Protein AF-A0A3C2E5L2-F1 (afdb_monomer_lite)

Sequence (162 aa):
PDELVAERRMLEARAHAELGRFEHALELVAGDDSATARRLRADVAWDRRDWPDAGRRLEGVLGDRWSDDAPLGEAEQADVLRTAIAWNLAGDREAIRRINQRYGAQMRVTSQASAFDVLTSELTVSGDARVGDLARRIADIDTLDAFMQRYQSRFEGVGGES

Foldseek 3Di:
DVVVVLVVLLVVLVVCLVVVVLVVSCVSCVPPPDLSSLVSQLVSCVVVLVLVSNLVSLCVSLDLVLVDPDADDPVSLLSLLLNLLSCLQVVPLVSLCVSCVRCVVRLCPDPCNVVNCQSSDPPNHRPPVVSVVVNVVSVVVVVVVVVVVVVVVVVVVPPPDD

Secondary structure (DSSP, 8-state):
-HHHHHHHHHHHHHHHHHTT-HHHHHHHHTT--SHHHHHHHHHHHHHTT-HHHHHHHHHHHHTTGGG--SPPPHHHHHHHHHHHHHHHHHT-HHHHHHHHHHHHHHHTTSTTHHHHHHHH-TTPPTT-HHHHHHHHHHHHHHHHHHHHHHHHHHHHTTS---

Radius of gyration: 16.96 Å; chains: 1; bounding box: 46×52×38 Å

pLDDT: mean 84.85, std 14.1, range [43.59, 97.81]

Structure (mmCIF, N/CA/C/O backbone):
data_AF-A0A3C2E5L2-F1
#
_entry.id   AF-A0A3C2E5L2-F1
#
loop_
_atom_site.group_PDB
_atom_site.id
_atom_site.type_symbol
_atom_site.label_atom_id
_atom_site.label_alt_id
_atom_site.label_comp_id
_atom_site.label_asym_id
_atom_site.label_entity_id
_atom_site.label_seq_id
_atom_site.pdbx_PDB_ins_code
_atom_site.Cartn_x
_atom_site.Cartn_y
_atom_site.Cartn_z
_atom_site.occupancy
_atom_site.B_iso_or_equiv
_atom_site.auth_seq_id
_atom_site.auth_comp_id
_atom_site.auth_asym_id
_atom_site.auth_atom_id
_atom_site.pdbx_PDB_model_num
ATOM 1 N N . PRO A 1 1 ? -27.432 15.157 -2.473 1.00 63.81 1 PRO A N 1
ATOM 2 C CA . PRO A 1 1 ? -27.850 14.579 -1.169 1.00 63.81 1 PRO A CA 1
ATOM 3 C C . PRO A 1 1 ? -27.061 13.316 -0.814 1.00 63.81 1 PRO A C 1
ATOM 5 O O . PRO A 1 1 ? -26.493 13.265 0.267 1.00 63.81 1 PRO A O 1
ATOM 8 N N . ASP A 1 2 ? -26.982 12.350 -1.735 1.00 73.75 2 ASP A N 1
ATOM 9 C CA . ASP A 1 2 ? -26.338 11.048 -1.486 1.00 73.75 2 ASP A CA 1
ATOM 10 C C . ASP A 1 2 ? -24.807 11.129 -1.392 1.00 73.75 2 ASP A C 1
ATOM 12 O O . ASP A 1 2 ? -24.201 10.452 -0.568 1.00 73.75 2 ASP A O 1
ATOM 16 N N . GLU A 1 3 ? -24.187 12.026 -2.162 1.00 75.12 3 GLU A N 1
ATOM 17 C CA . GLU A 1 3 ? -22.737 12.266 -2.143 1.00 75.12 3 GLU A CA 1
ATOM 18 C C . GLU A 1 3 ? -22.249 12.774 -0.775 1.00 75.12 3 GLU A C 1
ATOM 20 O O . GLU A 1 3 ? -21.346 12.193 -0.182 1.00 75.12 3 GLU A O 1
ATOM 25 N N . LEU A 1 4 ? -22.948 13.752 -0.186 1.00 82.50 4 LEU A N 1
ATOM 26 C CA . LEU A 1 4 ? -22.657 14.253 1.166 1.00 82.50 4 LEU A CA 1
ATOM 27 C C . LEU A 1 4 ? -22.828 13.176 2.252 1.00 82.50 4 LEU A C 1
ATOM 29 O O . LEU A 1 4 ? -22.126 13.180 3.265 1.00 82.50 4 LEU A O 1
ATOM 33 N N . VAL A 1 5 ? -23.775 12.249 2.070 1.00 84.19 5 VAL A N 1
ATOM 34 C CA . VAL A 1 5 ? -23.971 11.124 2.998 1.00 84.19 5 VAL A CA 1
ATOM 35 C C . VAL A 1 5 ? -22.812 10.134 2.884 1.00 84.19 5 VAL A C 1
ATOM 37 O O . VAL A 1 5 ? -22.304 9.682 3.913 1.00 84.19 5 VAL A O 1
ATOM 40 N N . ALA A 1 6 ? -22.361 9.833 1.664 1.00 82.19 6 ALA A N 1
ATOM 41 C CA . ALA A 1 6 ? -21.210 8.968 1.420 1.00 82.19 6 ALA A CA 1
ATOM 42 C C . ALA A 1 6 ? -19.915 9.566 1.997 1.00 82.19 6 ALA A C 1
ATOM 44 O O . ALA A 1 6 ? -19.188 8.877 2.712 1.00 82.19 6 ALA A O 1
ATOM 45 N N . GLU A 1 7 ? -19.670 10.861 1.786 1.00 84.50 7 GLU A N 1
ATOM 46 C CA . GLU A 1 7 ? -18.514 11.570 2.349 1.00 84.50 7 GLU A CA 1
ATOM 47 C C . GLU A 1 7 ? -18.493 11.523 3.879 1.00 84.50 7 GLU A C 1
ATOM 49 O O . GLU A 1 7 ? -17.474 11.186 4.489 1.00 84.50 7 GLU A O 1
ATOM 54 N N . ARG A 1 8 ? -19.634 11.807 4.519 1.00 89.88 8 ARG A N 1
ATOM 55 C CA . ARG A 1 8 ? -19.746 11.759 5.981 1.00 89.88 8 ARG A CA 1
ATOM 56 C C . ARG A 1 8 ? -19.488 10.356 6.520 1.00 89.88 8 ARG A C 1
ATOM 58 O O . ARG A 1 8 ? -18.767 10.206 7.505 1.00 89.88 8 ARG A O 1
ATOM 65 N N . ARG A 1 9 ? -20.053 9.338 5.868 1.00 90.00 9 ARG A N 1
ATOM 66 C CA . ARG A 1 9 ? -19.873 7.932 6.242 1.00 90.00 9 ARG A CA 1
ATOM 67 C C . ARG A 1 9 ? -18.413 7.502 6.109 1.00 90.00 9 ARG A C 1
ATOM 69 O O . ARG A 1 9 ? -17.897 6.813 6.984 1.00 90.00 9 ARG A O 1
ATOM 76 N N . MET A 1 10 ? -17.728 7.959 5.064 1.00 90.19 10 MET A N 1
ATOM 77 C CA . MET A 1 10 ? -16.305 7.699 4.862 1.00 90.19 10 MET A CA 1
ATOM 78 C C . MET A 1 10 ? -15.433 8.383 5.925 1.00 90.19 10 MET A C 1
ATOM 80 O O . MET A 1 10 ? -14.475 7.788 6.426 1.00 90.19 10 MET A O 1
ATOM 84 N N . LEU A 1 11 ? -15.764 9.622 6.302 1.00 90.06 11 LEU A N 1
ATOM 85 C CA . LEU A 1 11 ? -15.081 10.329 7.386 1.00 90.06 11 LEU A CA 1
ATOM 86 C C . LEU A 1 11 ? -15.250 9.600 8.725 1.00 90.06 11 LEU A C 1
ATOM 88 O O . LEU A 1 11 ? -14.278 9.425 9.459 1.00 90.06 11 LEU A O 1
ATOM 92 N N . GLU A 1 12 ? -16.466 9.144 9.023 1.00 90.7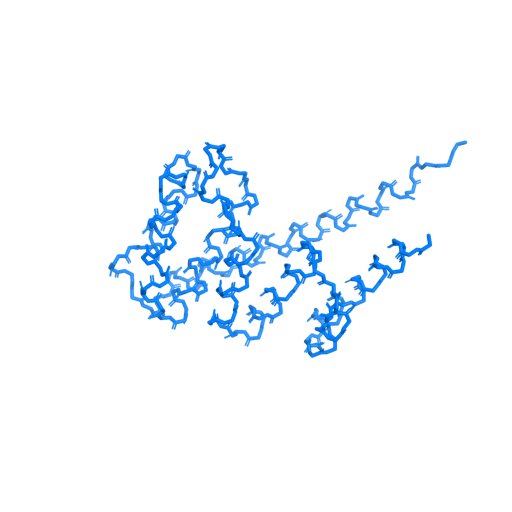5 12 GLU A N 1
ATOM 93 C CA . GLU A 1 12 ? -16.763 8.349 10.213 1.00 90.75 12 GLU A CA 1
ATOM 94 C C . GLU A 1 12 ? -15.971 7.036 10.210 1.00 90.75 12 GLU A C 1
ATOM 96 O O . GLU A 1 12 ? -15.287 6.724 11.184 1.00 90.75 12 GLU A O 1
ATOM 101 N N . ALA A 1 13 ? -15.955 6.317 9.086 1.00 92.56 13 ALA A N 1
ATOM 102 C CA . ALA A 1 13 ? -15.205 5.074 8.950 1.00 92.56 13 ALA A CA 1
ATOM 103 C C . ALA A 1 13 ? -13.703 5.269 9.223 1.00 92.56 13 ALA A C 1
ATOM 105 O O . ALA A 1 13 ? -13.108 4.502 9.984 1.00 92.56 13 ALA A O 1
ATOM 106 N N . ARG A 1 14 ? -13.099 6.341 8.691 1.00 88.19 14 ARG A N 1
ATOM 107 C CA . ARG A 1 14 ? -11.699 6.704 8.981 1.00 88.19 14 ARG A CA 1
ATOM 108 C C . ARG A 1 14 ? -11.469 6.990 10.461 1.00 88.19 14 ARG A C 1
ATOM 110 O O . ARG A 1 14 ? -10.544 6.434 11.042 1.00 88.19 14 ARG A O 1
ATOM 117 N N . ALA A 1 15 ? -12.328 7.793 11.085 1.00 90.06 15 ALA A N 1
ATOM 118 C CA . ALA A 1 15 ? -12.211 8.099 12.510 1.00 90.06 15 ALA A CA 1
ATOM 119 C C . ALA A 1 15 ? -12.318 6.833 13.380 1.00 90.06 15 ALA A C 1
ATOM 121 O O . ALA A 1 15 ? -11.626 6.695 14.387 1.00 90.06 15 ALA A O 1
ATOM 122 N N . HIS A 1 16 ? -13.166 5.875 12.996 1.00 90.31 16 HIS A N 1
ATOM 123 C CA . HIS A 1 16 ? -13.247 4.586 13.679 1.00 90.31 16 HIS A CA 1
ATOM 124 C C . HIS A 1 16 ? -11.983 3.740 13.503 1.00 90.31 16 HIS A C 1
ATOM 126 O O . HIS A 1 16 ? -11.529 3.160 14.491 1.00 90.31 16 HIS A O 1
ATOM 132 N N . ALA A 1 17 ? -11.401 3.695 12.302 1.00 87.75 17 ALA A N 1
ATOM 133 C CA . ALA A 1 17 ? -10.143 2.994 12.050 1.00 87.75 17 ALA A CA 1
ATOM 134 C C . ALA A 1 17 ? -8.989 3.584 12.879 1.00 87.75 17 ALA A C 1
ATOM 136 O O . ALA A 1 17 ? -8.294 2.838 13.563 1.00 87.75 17 ALA A O 1
ATOM 137 N N . GLU A 1 18 ? -8.868 4.915 12.925 1.00 85.88 18 GLU A N 1
ATOM 138 C CA . GLU A 1 18 ? -7.854 5.623 13.726 1.00 85.88 18 GLU A CA 1
ATOM 139 C C . GLU A 1 18 ? -7.979 5.336 15.235 1.00 85.88 18 GLU A C 1
ATOM 141 O O . GLU A 1 18 ? -6.986 5.319 15.960 1.00 85.88 18 GLU A O 1
ATOM 146 N N . LEU A 1 19 ? -9.192 5.055 15.720 1.00 90.88 19 LEU A N 1
ATOM 147 C CA . LEU A 1 19 ? -9.457 4.656 17.108 1.00 90.88 19 LEU A CA 1
ATOM 148 C C . LEU A 1 19 ? -9.291 3.144 17.355 1.00 90.88 19 LEU A C 1
ATOM 150 O O . LEU A 1 19 ? -9.659 2.654 18.424 1.00 90.88 19 LEU A O 1
ATOM 154 N N . GLY A 1 20 ? -8.795 2.385 16.373 1.00 89.56 20 GLY A N 1
ATOM 155 C CA . GLY A 1 20 ? -8.641 0.929 16.439 1.00 89.56 20 GLY A CA 1
ATOM 156 C C . GLY A 1 20 ? -9.960 0.151 16.363 1.00 89.56 20 GLY A C 1
ATOM 157 O O . GLY A 1 20 ? -9.988 -1.061 16.579 1.00 89.56 20 GLY A O 1
ATOM 158 N N . ARG A 1 21 ? -11.079 0.817 16.051 1.00 95.31 21 ARG A N 1
ATOM 159 C CA . ARG A 1 21 ? -12.416 0.208 15.920 1.00 95.31 21 ARG A CA 1
ATOM 160 C C . ARG A 1 21 ? -12.626 -0.305 14.498 1.00 95.31 21 ARG A C 1
ATOM 162 O O . ARG A 1 21 ? -13.560 0.095 13.805 1.00 95.31 21 ARG A O 1
ATOM 169 N N . PHE A 1 22 ? -11.728 -1.191 14.081 1.00 94.44 22 PHE A N 1
ATOM 170 C CA . PHE A 1 22 ? -11.597 -1.661 12.704 1.00 94.44 22 PHE A CA 1
ATOM 171 C C . PHE A 1 22 ? -12.864 -2.311 12.148 1.00 94.44 22 PHE A C 1
ATOM 173 O O . PHE A 1 22 ? -13.278 -1.969 11.049 1.00 94.44 22 PHE A O 1
ATOM 180 N N . GLU A 1 23 ? -13.508 -3.204 12.903 1.00 95.25 23 GLU A N 1
ATOM 181 C CA . GLU A 1 23 ? -14.732 -3.880 12.443 1.00 95.25 23 GLU A CA 1
ATOM 182 C C . GLU A 1 23 ? -15.839 -2.871 12.115 1.00 95.25 23 GLU A C 1
ATOM 184 O O . GLU A 1 23 ? -16.434 -2.926 11.045 1.00 95.25 23 GLU A O 1
ATOM 189 N N . HIS A 1 24 ? -16.030 -1.864 12.970 1.00 95.12 24 HIS A N 1
ATOM 190 C CA . HIS A 1 24 ? -17.033 -0.833 12.724 1.00 95.12 24 HIS A CA 1
ATOM 191 C C . HIS A 1 24 ? -16.684 0.057 11.525 1.00 95.12 24 HIS A C 1
ATOM 193 O O . HIS A 1 24 ? -17.552 0.409 10.730 1.00 95.12 24 HIS A O 1
ATOM 199 N N . ALA A 1 25 ? -15.402 0.395 11.357 1.00 94.06 25 ALA A N 1
ATOM 200 C CA . ALA A 1 25 ? -14.946 1.101 10.163 1.00 94.06 25 ALA A CA 1
ATOM 201 C C . ALA A 1 25 ? -15.267 0.309 8.882 1.00 94.06 25 ALA A C 1
ATOM 203 O O . ALA A 1 25 ? -15.726 0.886 7.898 1.00 94.06 25 ALA A O 1
ATOM 204 N N . LEU A 1 26 ? -15.076 -1.015 8.904 1.00 95.75 26 LEU A N 1
ATOM 205 C CA . LEU A 1 26 ? -15.378 -1.897 7.775 1.00 95.75 26 LEU A CA 1
ATOM 206 C C . LEU A 1 26 ? -16.887 -2.029 7.521 1.00 95.75 26 LEU A C 1
ATOM 208 O O . LEU A 1 26 ? -17.300 -1.993 6.363 1.00 95.75 26 LEU A O 1
ATOM 212 N N . GLU A 1 27 ? -17.717 -2.116 8.564 1.00 96.44 27 GLU A N 1
ATOM 213 C CA . GLU A 1 27 ? -19.188 -2.094 8.454 1.00 96.44 27 GLU A CA 1
ATOM 214 C C . GLU A 1 27 ? -19.684 -0.816 7.762 1.00 96.44 27 GLU A C 1
ATOM 216 O O . GLU A 1 27 ? -20.553 -0.850 6.880 1.00 96.44 27 GLU A O 1
ATOM 221 N N . LEU A 1 28 ? -19.092 0.328 8.115 1.00 94.12 28 LEU A N 1
ATOM 222 C CA . LEU A 1 28 ? -19.426 1.614 7.517 1.00 94.12 28 LEU A CA 1
ATOM 223 C C . LEU A 1 28 ? -19.080 1.680 6.027 1.00 94.12 28 LEU A C 1
ATOM 225 O O . LEU A 1 28 ? -19.733 2.430 5.320 1.00 94.12 28 LEU A O 1
ATOM 229 N N . VAL A 1 29 ? -18.150 0.885 5.505 1.00 94.75 29 VAL A N 1
ATOM 230 C CA . VAL A 1 29 ? -17.846 0.881 4.061 1.00 94.75 29 VAL A CA 1
ATOM 231 C C . VAL A 1 29 ? -18.239 -0.409 3.353 1.00 94.75 29 VAL A C 1
ATOM 233 O O . VAL A 1 29 ? -17.921 -0.567 2.184 1.00 94.75 29 VAL A O 1
ATOM 236 N N . ALA A 1 30 ? -18.940 -1.336 4.011 1.00 93.12 30 ALA A N 1
ATOM 237 C CA . ALA A 1 30 ? -19.139 -2.697 3.506 1.00 93.12 30 ALA A CA 1
ATOM 238 C C . ALA A 1 30 ? -19.692 -2.762 2.069 1.00 93.12 30 ALA A C 1
ATOM 240 O O . ALA A 1 30 ? -19.185 -3.544 1.270 1.00 93.12 30 ALA A O 1
ATOM 241 N N . GLY A 1 31 ? -20.665 -1.908 1.736 1.00 92.44 31 GLY A N 1
ATOM 242 C CA . GLY A 1 31 ? -21.285 -1.824 0.406 1.00 92.44 31 GLY A CA 1
ATOM 243 C C . GLY A 1 31 ? -20.729 -0.731 -0.513 1.00 92.44 31 GLY A C 1
ATOM 244 O O . GLY A 1 31 ? -21.384 -0.400 -1.494 1.00 92.44 31 GLY A O 1
ATOM 245 N N . ASP A 1 32 ? -19.592 -0.120 -0.173 1.00 91.50 32 ASP A N 1
ATOM 246 C CA . ASP A 1 32 ? -18.966 0.943 -0.965 1.00 91.50 32 ASP A CA 1
ATOM 247 C C . ASP A 1 32 ? -17.751 0.405 -1.742 1.00 91.50 32 ASP A C 1
ATOM 249 O O . ASP A 1 32 ? -16.738 0.012 -1.152 1.00 91.50 32 ASP A O 1
ATOM 253 N N . ASP A 1 33 ? -17.845 0.391 -3.072 1.00 90.75 33 ASP A N 1
ATOM 254 C CA . ASP A 1 33 ? -16.789 -0.075 -3.984 1.00 90.75 33 ASP A CA 1
ATOM 255 C C . ASP A 1 33 ? -15.899 1.059 -4.527 1.00 90.75 33 ASP A C 1
ATOM 257 O O . ASP A 1 33 ? -15.029 0.841 -5.381 1.00 90.75 33 ASP A O 1
ATOM 261 N N . SER A 1 34 ? -16.077 2.283 -4.019 1.00 90.81 34 SER A N 1
ATOM 262 C CA . SER A 1 34 ? -15.252 3.431 -4.387 1.00 90.81 34 SER A CA 1
ATOM 263 C C . SER A 1 34 ? -13.766 3.175 -4.120 1.00 90.81 34 SER A C 1
ATOM 265 O O . SER A 1 34 ? -13.367 2.388 -3.254 1.00 90.81 34 SER A O 1
ATOM 267 N N . ALA A 1 35 ? -12.906 3.876 -4.863 1.00 88.31 35 ALA A N 1
ATOM 268 C CA . ALA A 1 35 ? -11.460 3.816 -4.649 1.00 88.31 35 ALA A CA 1
ATOM 269 C C . ALA A 1 35 ? -11.088 4.173 -3.197 1.00 88.31 35 ALA A C 1
ATOM 271 O O . ALA A 1 35 ? -10.232 3.527 -2.593 1.00 88.31 35 ALA A O 1
ATOM 272 N N . THR A 1 36 ? -11.791 5.145 -2.614 1.00 88.38 36 THR A N 1
ATOM 273 C CA . THR A 1 36 ? -11.608 5.594 -1.233 1.00 88.38 36 THR A CA 1
ATOM 274 C C . THR A 1 36 ? -11.929 4.488 -0.226 1.00 88.38 36 THR A C 1
ATOM 276 O O . THR A 1 36 ? -11.131 4.227 0.677 1.00 88.38 36 THR A O 1
ATOM 279 N N . ALA A 1 37 ? -13.045 3.778 -0.411 1.00 93.25 37 ALA A N 1
ATOM 280 C CA . ALA A 1 37 ? -13.414 2.648 0.433 1.00 93.25 37 ALA A CA 1
ATOM 281 C C . ALA A 1 37 ? -12.478 1.443 0.244 1.00 93.25 37 ALA A C 1
ATOM 283 O O . ALA A 1 37 ? -12.189 0.728 1.206 1.00 93.25 37 ALA A O 1
ATOM 284 N N . ARG A 1 38 ? -11.971 1.193 -0.972 1.00 94.38 38 ARG A N 1
ATOM 285 C CA . ARG A 1 38 ? -10.942 0.162 -1.208 1.00 94.38 38 ARG A CA 1
ATOM 286 C C . ARG A 1 38 ? -9.647 0.477 -0.458 1.00 94.38 38 ARG A C 1
ATOM 288 O O . ARG A 1 38 ? -9.121 -0.417 0.205 1.00 94.38 38 ARG A O 1
ATOM 295 N N . ARG A 1 39 ? -9.189 1.737 -0.489 1.00 93.06 39 ARG A N 1
ATOM 296 C CA . ARG A 1 39 ? -8.015 2.182 0.282 1.00 93.06 39 ARG A CA 1
ATOM 297 C C . ARG A 1 39 ? -8.210 2.011 1.786 1.00 93.06 39 ARG A C 1
ATOM 299 O O . ARG A 1 39 ? -7.374 1.371 2.408 1.00 93.06 39 ARG A O 1
ATOM 306 N N . LEU A 1 40 ? -9.345 2.442 2.347 1.00 93.19 40 LEU A N 1
ATOM 307 C CA . LEU A 1 40 ? -9.607 2.264 3.785 1.00 93.19 40 LEU A CA 1
ATOM 308 C C . LEU A 1 40 ? -9.520 0.800 4.214 1.00 93.19 40 LEU A C 1
ATOM 310 O O . LEU A 1 40 ? -8.946 0.495 5.253 1.00 93.19 40 LEU A O 1
ATOM 314 N N . ARG A 1 41 ? -10.082 -0.123 3.427 1.00 96.38 41 ARG A N 1
ATOM 315 C CA . ARG A 1 41 ? -9.998 -1.550 3.760 1.00 96.38 41 ARG A CA 1
ATOM 316 C C . ARG A 1 41 ? -8.547 -2.046 3.750 1.00 96.38 41 ARG A C 1
ATOM 318 O O . ARG A 1 41 ? -8.203 -2.889 4.575 1.00 96.38 41 ARG A O 1
ATOM 325 N N . ALA A 1 42 ? -7.715 -1.556 2.828 1.00 95.56 42 ALA A N 1
ATOM 326 C CA . ALA A 1 42 ? -6.288 -1.872 2.786 1.00 95.56 42 ALA A CA 1
ATOM 327 C C . ALA A 1 42 ? -5.548 -1.322 4.016 1.00 95.56 42 ALA A C 1
ATOM 329 O O . ALA A 1 42 ? -4.793 -2.062 4.645 1.00 95.56 42 ALA A O 1
ATOM 330 N N . ASP A 1 43 ? -5.827 -0.074 4.398 1.00 91.19 43 ASP A N 1
ATOM 331 C CA . ASP A 1 43 ? -5.251 0.570 5.583 1.00 91.19 43 ASP A CA 1
ATOM 332 C C . ASP A 1 43 ? -5.653 -0.163 6.871 1.00 91.19 43 ASP A C 1
ATOM 334 O O . ASP A 1 43 ? -4.804 -0.506 7.686 1.00 91.19 43 ASP A O 1
ATOM 338 N N . VAL A 1 44 ? -6.928 -0.532 7.015 1.00 94.69 44 VAL A N 1
ATOM 339 C CA . VAL A 1 44 ? -7.401 -1.314 8.167 1.00 94.69 44 VAL A CA 1
ATOM 340 C C . VAL A 1 44 ? -6.693 -2.671 8.262 1.00 94.69 44 VAL A C 1
ATOM 342 O O . VAL A 1 44 ? -6.322 -3.096 9.358 1.00 94.69 44 VAL A O 1
ATOM 345 N N . ALA A 1 45 ? -6.495 -3.372 7.141 1.00 95.19 45 ALA A N 1
ATOM 346 C CA . ALA A 1 45 ? -5.756 -4.636 7.136 1.00 95.19 45 ALA A CA 1
ATOM 347 C C . ALA A 1 45 ? -4.284 -4.434 7.541 1.00 95.19 45 ALA A C 1
ATOM 349 O O . ALA A 1 45 ? -3.734 -5.224 8.314 1.00 95.19 45 ALA A O 1
ATOM 350 N N . TRP A 1 46 ? -3.673 -3.346 7.072 1.00 92.62 46 TRP A N 1
ATOM 351 C CA . TRP A 1 46 ? -2.315 -2.951 7.430 1.00 92.62 46 TRP A CA 1
ATOM 352 C C . TRP A 1 46 ? -2.171 -2.660 8.929 1.00 92.62 46 TRP A C 1
ATOM 354 O O . TRP A 1 46 ? -1.293 -3.223 9.585 1.00 92.62 46 TRP A O 1
ATOM 364 N N . ASP A 1 47 ? -3.069 -1.857 9.500 1.00 89.69 47 ASP A N 1
ATOM 365 C CA . ASP A 1 47 ? -3.049 -1.474 10.917 1.00 89.69 47 ASP A CA 1
ATOM 366 C C . ASP A 1 47 ? -3.260 -2.674 11.846 1.00 89.69 47 ASP A C 1
ATOM 368 O O . ASP A 1 47 ? -2.649 -2.784 12.914 1.00 89.69 47 ASP A O 1
ATOM 372 N N . ARG A 1 48 ? -4.0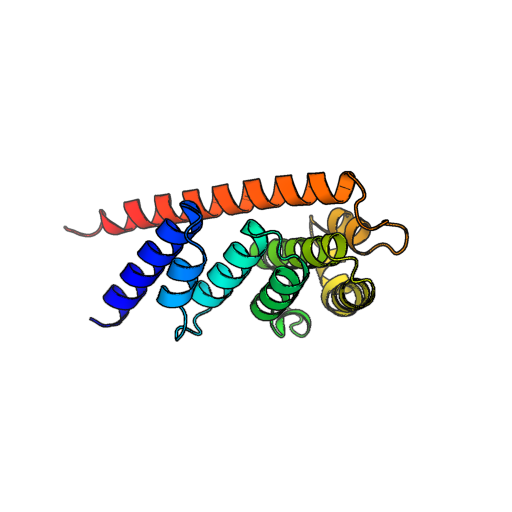73 -3.637 11.401 1.00 91.81 48 ARG A N 1
ATOM 373 C CA . ARG A 1 48 ? -4.275 -4.930 12.069 1.00 91.81 48 ARG A CA 1
ATOM 374 C C . ARG A 1 48 ? -3.084 -5.877 11.942 1.00 91.81 48 ARG A C 1
ATOM 376 O O . ARG A 1 48 ? -3.105 -6.940 12.561 1.00 91.81 48 ARG A O 1
ATOM 383 N N . ARG A 1 49 ? -2.058 -5.509 11.165 1.00 90.75 49 ARG A N 1
ATOM 384 C CA . ARG A 1 49 ? -0.906 -6.354 10.815 1.00 90.75 49 ARG A CA 1
ATOM 385 C C . ARG A 1 49 ? -1.314 -7.654 10.119 1.00 90.75 49 ARG A C 1
ATOM 387 O O . ARG A 1 49 ? -0.599 -8.652 10.198 1.00 90.75 49 ARG A O 1
ATOM 394 N N . ASP A 1 50 ? -2.456 -7.648 9.435 1.00 94.94 50 ASP A N 1
ATOM 395 C CA . ASP A 1 50 ? -2.881 -8.743 8.567 1.00 94.94 50 ASP A CA 1
ATOM 396 C C . ASP A 1 50 ? -2.207 -8.563 7.203 1.00 94.94 50 ASP A C 1
ATOM 398 O O . ASP A 1 50 ? -2.806 -8.108 6.230 1.00 94.94 50 ASP A O 1
ATOM 402 N N . TRP A 1 51 ? -0.904 -8.847 7.157 1.00 94.19 51 TRP A N 1
ATOM 403 C CA . TRP A 1 51 ? -0.077 -8.617 5.971 1.00 94.19 51 TRP A CA 1
ATOM 404 C C . TRP A 1 51 ? -0.576 -9.345 4.717 1.00 94.19 51 TRP A C 1
ATOM 406 O O . TRP A 1 51 ? -0.581 -8.720 3.653 1.00 94.19 51 TRP A O 1
ATOM 416 N N . PRO A 1 52 ? -1.042 -10.612 4.797 1.00 96.56 52 PRO A N 1
ATOM 417 C CA . PRO A 1 52 ? -1.641 -11.271 3.646 1.00 96.56 52 PRO A CA 1
ATOM 418 C C . PRO A 1 52 ? -2.883 -10.541 3.119 1.00 96.56 52 PRO A C 1
ATOM 420 O O . PRO A 1 52 ? -3.045 -10.428 1.905 1.00 96.56 52 PRO A O 1
ATOM 423 N N . ASP A 1 53 ? -3.769 -10.054 3.994 1.00 97.31 53 ASP A N 1
ATOM 424 C CA . ASP A 1 53 ? -4.961 -9.319 3.556 1.00 97.31 53 ASP A CA 1
ATOM 425 C C . ASP A 1 53 ? -4.630 -7.917 3.038 1.00 97.31 53 ASP A C 1
ATOM 427 O O . ASP A 1 53 ? -5.139 -7.512 1.992 1.00 97.31 53 ASP A O 1
ATOM 431 N N . ALA A 1 54 ? -3.710 -7.213 3.699 1.00 96.44 54 ALA A N 1
ATOM 432 C CA . ALA A 1 54 ? -3.222 -5.910 3.262 1.00 96.44 54 ALA A CA 1
ATOM 433 C C . ALA A 1 54 ? -2.625 -5.986 1.850 1.00 96.44 54 ALA A C 1
ATOM 435 O O . ALA A 1 54 ? -3.000 -5.196 0.984 1.00 96.44 54 ALA A O 1
ATOM 436 N N . GLY A 1 55 ? -1.770 -6.981 1.585 1.00 96.62 55 GLY A N 1
ATOM 437 C CA . GLY A 1 55 ? -1.181 -7.205 0.264 1.00 96.62 55 GLY A CA 1
ATOM 438 C C . GLY A 1 55 ? -2.239 -7.407 -0.823 1.00 96.62 55 GLY A C 1
ATOM 439 O O . GLY A 1 55 ? -2.199 -6.727 -1.848 1.00 96.62 55 GLY A O 1
ATOM 440 N N . ARG A 1 56 ? -3.241 -8.273 -0.586 1.00 97.81 56 ARG A N 1
ATOM 441 C CA . ARG A 1 56 ? -4.335 -8.509 -1.554 1.00 97.81 56 ARG A CA 1
ATOM 442 C C . ARG A 1 56 ? -5.126 -7.238 -1.839 1.00 97.81 56 ARG A C 1
ATOM 444 O O . ARG A 1 56 ? -5.476 -6.969 -2.987 1.00 97.81 56 ARG A O 1
ATOM 451 N N . ARG A 1 57 ? -5.440 -6.461 -0.800 1.00 97.06 57 ARG A N 1
ATOM 452 C CA . ARG A 1 57 ? -6.228 -5.232 -0.947 1.00 97.06 57 ARG A CA 1
ATOM 453 C C . ARG A 1 57 ? -5.453 -4.142 -1.671 1.00 97.06 57 ARG A C 1
ATOM 455 O O . ARG A 1 57 ? -6.044 -3.477 -2.515 1.00 97.06 57 ARG A O 1
ATOM 462 N N . LEU A 1 58 ? -4.159 -3.992 -1.394 1.00 96.38 58 LEU A N 1
ATOM 463 C CA . LEU A 1 58 ? -3.295 -3.041 -2.094 1.00 96.38 58 LEU A CA 1
ATOM 464 C C . LEU A 1 58 ? -3.104 -3.424 -3.571 1.00 96.38 58 LEU A C 1
ATOM 466 O O . LEU A 1 58 ? -3.211 -2.557 -4.435 1.00 96.38 58 LEU A O 1
ATOM 470 N N . GLU A 1 59 ? -2.962 -4.717 -3.893 1.00 95.75 59 GLU A N 1
ATOM 471 C CA . GLU A 1 59 ? -3.026 -5.177 -5.292 1.00 95.75 59 GLU A CA 1
ATOM 472 C C . GLU A 1 59 ? -4.368 -4.811 -5.945 1.00 95.75 59 GLU A C 1
ATOM 474 O O . GLU A 1 59 ? -4.401 -4.377 -7.093 1.00 95.75 59 GLU A O 1
ATOM 479 N N . GLY A 1 60 ? -5.478 -4.925 -5.212 1.00 95.81 60 GLY A N 1
ATOM 480 C CA . GLY A 1 60 ? -6.797 -4.494 -5.681 1.00 95.81 60 GLY A CA 1
ATOM 481 C C . GLY A 1 60 ? -6.958 -2.974 -5.833 1.00 95.81 60 GLY A C 1
ATOM 482 O O . GLY A 1 60 ? -7.776 -2.530 -6.641 1.00 95.81 60 GLY A O 1
ATOM 483 N N . VAL A 1 61 ? -6.206 -2.162 -5.081 1.00 94.38 61 VAL A N 1
ATOM 484 C CA . VAL A 1 61 ? -6.136 -0.699 -5.265 1.00 94.38 61 VAL A CA 1
ATOM 485 C C . VAL A 1 61 ? -5.393 -0.372 -6.559 1.00 94.38 61 VAL A C 1
ATOM 487 O O . VAL A 1 61 ? -5.883 0.439 -7.341 1.00 94.38 61 VAL A O 1
ATOM 490 N N . LEU A 1 62 ? -4.271 -1.051 -6.807 1.00 95.06 62 LEU A N 1
ATOM 491 C CA . LEU A 1 62 ? -3.463 -0.909 -8.019 1.00 95.06 62 LEU A CA 1
ATOM 492 C C . LEU A 1 62 ? -4.164 -1.434 -9.284 1.00 95.06 62 LEU A C 1
ATOM 494 O O . LEU A 1 62 ? -3.956 -0.894 -10.370 1.00 95.06 62 LEU A O 1
ATOM 498 N N . GLY A 1 63 ? -4.995 -2.472 -9.157 1.00 94.44 63 GLY A N 1
ATOM 499 C CA . GLY A 1 63 ? -5.760 -3.048 -10.263 1.00 94.44 63 GLY A CA 1
ATOM 500 C C . GLY A 1 63 ? -4.875 -3.428 -11.457 1.00 94.44 63 GLY A C 1
ATOM 501 O O . GLY A 1 63 ? -3.847 -4.091 -11.303 1.00 94.44 63 GLY A O 1
ATOM 502 N N . ASP A 1 64 ? -5.261 -2.971 -12.649 1.00 94.38 64 ASP A N 1
ATOM 503 C CA . ASP A 1 64 ? -4.560 -3.258 -13.908 1.00 94.38 64 ASP A CA 1
ATOM 504 C C . ASP A 1 64 ? -3.528 -2.193 -14.299 1.00 94.38 64 ASP A C 1
ATOM 506 O O . ASP A 1 64 ? -3.056 -2.160 -15.434 1.00 94.38 64 ASP A O 1
ATOM 510 N N . ARG A 1 65 ? -3.125 -1.330 -13.355 1.00 94.94 65 ARG A N 1
ATOM 511 C CA . ARG A 1 65 ? -2.212 -0.210 -13.625 1.00 94.94 65 ARG A CA 1
ATOM 512 C C . ARG A 1 65 ? -0.865 -0.625 -14.230 1.00 94.94 65 ARG A C 1
ATOM 514 O O . ARG A 1 65 ? -0.253 0.156 -14.956 1.00 94.94 65 ARG A O 1
ATOM 521 N N . TRP A 1 66 ? -0.425 -1.850 -13.951 1.00 94.38 66 TRP A N 1
ATOM 522 C CA . TRP A 1 66 ? 0.790 -2.450 -14.510 1.00 94.38 66 TRP A CA 1
ATOM 523 C C . TRP A 1 66 ? 0.748 -2.635 -16.033 1.00 94.38 66 TRP A C 1
ATOM 525 O O . TRP A 1 66 ? 1.795 -2.765 -16.659 1.00 94.38 66 TRP A O 1
ATOM 535 N N . SER A 1 67 ? -0.449 -2.694 -16.623 1.00 94.94 67 SER A N 1
ATOM 536 C CA . SER A 1 67 ? -0.637 -2.880 -18.064 1.00 94.94 67 SER A CA 1
ATOM 537 C C . SER A 1 67 ? -0.737 -1.557 -18.830 1.00 94.94 67 SER A C 1
ATOM 539 O O . SER A 1 67 ? -0.827 -1.586 -20.055 1.00 94.94 67 SER A O 1
ATOM 541 N N . ASP A 1 68 ? -0.770 -0.420 -18.132 1.00 93.69 68 ASP A N 1
ATOM 542 C CA . ASP A 1 68 ? -0.785 0.909 -18.740 1.00 93.69 68 ASP A CA 1
ATOM 543 C C . ASP A 1 68 ? 0.652 1.419 -18.919 1.00 93.69 68 ASP A C 1
ATOM 545 O O . ASP A 1 68 ? 1.422 1.485 -17.956 1.00 93.69 68 ASP A O 1
ATOM 549 N N . ASP A 1 69 ? 0.998 1.807 -20.147 1.00 89.19 69 ASP A N 1
ATOM 550 C CA . ASP A 1 69 ? 2.318 2.320 -20.523 1.00 89.19 69 ASP A CA 1
ATOM 551 C C . ASP A 1 69 ? 2.629 3.700 -19.912 1.00 89.19 69 ASP A C 1
ATOM 553 O O . ASP A 1 69 ? 3.789 4.127 -19.899 1.00 89.19 69 ASP A O 1
ATOM 557 N N . ALA A 1 70 ? 1.626 4.411 -19.383 1.00 92.94 70 ALA A N 1
ATOM 558 C CA . ALA A 1 70 ? 1.830 5.683 -18.707 1.00 92.94 70 ALA A CA 1
ATOM 559 C C . ALA A 1 70 ? 2.778 5.528 -17.495 1.00 92.94 70 ALA A C 1
ATOM 561 O O . ALA A 1 70 ? 2.646 4.572 -16.718 1.00 92.94 70 ALA A O 1
ATOM 562 N N . PRO A 1 71 ? 3.710 6.476 -17.262 1.00 92.38 71 PRO A N 1
ATOM 563 C CA . PRO A 1 71 ? 4.575 6.459 -16.082 1.00 92.38 71 PRO A CA 1
ATOM 564 C C . PRO A 1 71 ? 3.775 6.476 -14.776 1.00 92.38 71 PRO A C 1
ATOM 566 O O . PRO A 1 71 ? 2.773 7.183 -14.683 1.00 92.38 71 PRO A O 1
ATOM 569 N N . LEU A 1 72 ? 4.218 5.716 -13.769 1.00 93.06 72 LEU A N 1
ATOM 570 C CA . LEU A 1 72 ? 3.568 5.680 -12.455 1.00 93.06 72 LEU A CA 1
ATOM 571 C C . LEU A 1 72 ? 3.670 7.041 -11.759 1.00 93.06 72 LEU A C 1
ATOM 573 O O . LEU A 1 72 ? 4.770 7.575 -11.593 1.00 93.06 72 LEU A O 1
ATOM 577 N N . GLY A 1 73 ? 2.539 7.569 -11.298 1.00 91.44 73 GLY A N 1
ATOM 578 C CA . GLY A 1 73 ? 2.507 8.727 -10.406 1.00 91.44 73 GLY A CA 1
ATOM 579 C C . GLY A 1 73 ? 3.083 8.395 -9.027 1.00 91.44 73 GLY A C 1
ATOM 580 O O . GLY A 1 73 ? 3.190 7.230 -8.653 1.00 91.44 73 GLY A O 1
ATOM 581 N N . GLU A 1 74 ? 3.437 9.410 -8.237 1.00 88.12 74 GLU A N 1
ATOM 582 C CA . GLU A 1 74 ? 4.061 9.211 -6.915 1.00 88.12 74 GLU A CA 1
ATOM 583 C C . GLU A 1 74 ? 3.199 8.355 -5.973 1.00 88.12 74 GLU A C 1
ATOM 585 O O . GLU A 1 74 ? 3.709 7.430 -5.341 1.00 88.12 74 GLU A O 1
ATOM 590 N N . ALA A 1 75 ? 1.883 8.588 -5.952 1.00 86.94 75 ALA A N 1
ATOM 591 C CA . ALA A 1 75 ? 0.946 7.786 -5.165 1.00 86.94 75 ALA A CA 1
ATOM 592 C C . ALA A 1 75 ? 0.908 6.314 -5.618 1.00 86.94 75 ALA A C 1
ATOM 594 O O . ALA A 1 75 ? 0.884 5.409 -4.789 1.00 86.94 75 ALA A O 1
ATOM 595 N N . GLU A 1 76 ? 0.964 6.058 -6.928 1.00 93.44 76 GLU A N 1
ATOM 596 C CA . GLU A 1 76 ? 0.970 4.696 -7.476 1.00 93.44 76 GLU A CA 1
ATOM 597 C C . GLU A 1 76 ? 2.282 3.977 -7.138 1.00 93.44 76 GLU A C 1
ATOM 599 O O . GLU A 1 76 ? 2.279 2.803 -6.776 1.00 93.44 76 GLU A O 1
ATOM 604 N N . GLN A 1 77 ? 3.411 4.689 -7.188 1.00 94.19 77 GLN A N 1
ATOM 605 C CA . GLN A 1 77 ? 4.704 4.154 -6.759 1.00 94.19 77 GLN A CA 1
ATOM 606 C C . GLN A 1 77 ? 4.701 3.801 -5.266 1.00 94.19 77 GLN A C 1
ATOM 608 O O . GLN A 1 77 ? 5.224 2.751 -4.882 1.00 94.19 77 GLN A O 1
ATOM 613 N N . ALA A 1 78 ? 4.102 4.649 -4.424 1.00 91.25 78 ALA A N 1
ATOM 614 C CA . ALA A 1 78 ? 3.942 4.378 -2.999 1.00 91.25 78 ALA A CA 1
ATOM 615 C C . ALA A 1 78 ? 3.073 3.132 -2.760 1.00 91.25 78 ALA A C 1
ATOM 617 O O . ALA A 1 78 ? 3.477 2.246 -2.005 1.00 91.25 78 ALA A O 1
ATOM 618 N N . ASP A 1 79 ? 1.947 2.998 -3.467 1.00 93.12 79 ASP 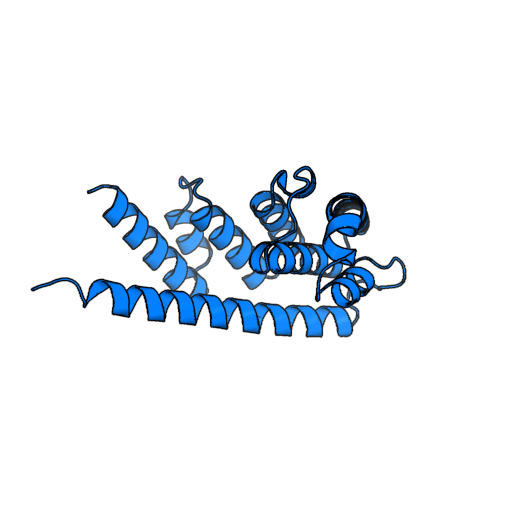A N 1
ATOM 619 C CA . ASP A 1 79 ? 1.075 1.821 -3.381 1.00 93.12 79 ASP A CA 1
ATOM 620 C C . ASP A 1 79 ? 1.804 0.532 -3.806 1.00 93.12 79 ASP A C 1
ATOM 622 O O . ASP A 1 79 ? 1.683 -0.504 -3.142 1.00 93.12 79 ASP A O 1
ATOM 626 N N . VAL A 1 80 ? 2.621 0.582 -4.867 1.00 96.12 80 VAL A N 1
ATOM 627 C CA . VAL A 1 80 ? 3.460 -0.551 -5.299 1.00 96.12 80 VAL A CA 1
ATOM 628 C C . VAL A 1 80 ? 4.455 -0.952 -4.205 1.00 96.12 80 VAL A C 1
ATOM 630 O O . VAL A 1 80 ? 4.587 -2.141 -3.897 1.00 96.12 80 VAL A O 1
ATOM 633 N N . LEU A 1 81 ? 5.127 0.013 -3.570 1.00 94.31 81 LEU A N 1
ATOM 634 C CA . LEU A 1 81 ? 6.050 -0.265 -2.466 1.00 94.31 81 LEU A CA 1
ATOM 635 C C . LEU A 1 81 ? 5.332 -0.844 -1.243 1.00 94.31 81 LEU A C 1
ATOM 637 O O . LEU A 1 81 ? 5.800 -1.841 -0.690 1.00 94.31 81 LEU A O 1
ATOM 641 N N . ARG A 1 82 ? 4.188 -0.274 -0.838 1.00 93.88 82 ARG A N 1
ATOM 642 C CA . ARG A 1 82 ? 3.368 -0.807 0.267 1.00 93.88 82 ARG A CA 1
ATOM 643 C C . ARG A 1 82 ? 2.949 -2.243 -0.011 1.00 93.88 82 ARG A C 1
ATOM 645 O O . ARG A 1 82 ? 3.049 -3.089 0.874 1.00 93.88 82 ARG A O 1
ATOM 652 N N . THR A 1 83 ? 2.559 -2.539 -1.248 1.00 96.38 83 THR A N 1
ATOM 653 C CA . THR A 1 83 ? 2.198 -3.896 -1.669 1.00 96.38 83 THR A CA 1
ATOM 654 C C . THR A 1 83 ? 3.380 -4.856 -1.522 1.00 96.38 83 THR A C 1
ATOM 656 O O . THR A 1 83 ? 3.247 -5.916 -0.911 1.00 96.38 83 THR A O 1
ATOM 659 N N . ALA A 1 84 ? 4.564 -4.477 -2.016 1.00 94.62 84 ALA A N 1
ATOM 660 C CA . ALA A 1 84 ? 5.772 -5.294 -1.894 1.00 94.62 84 ALA A CA 1
ATOM 661 C C . ALA A 1 84 ? 6.179 -5.530 -0.426 1.00 94.62 84 ALA A C 1
ATOM 663 O O . ALA A 1 84 ? 6.585 -6.635 -0.064 1.00 94.62 84 ALA A O 1
ATOM 664 N N . ILE A 1 85 ? 6.025 -4.522 0.435 1.00 92.69 85 ILE A N 1
ATOM 665 C CA . ILE A 1 85 ? 6.290 -4.632 1.875 1.00 92.69 85 ILE A CA 1
ATOM 666 C C . ILE A 1 85 ? 5.305 -5.579 2.547 1.00 92.69 85 ILE A C 1
ATOM 668 O O . ILE A 1 85 ? 5.742 -6.466 3.278 1.00 92.69 85 ILE A O 1
ATOM 672 N N . ALA A 1 86 ? 4.004 -5.430 2.284 1.00 93.50 86 ALA A N 1
ATOM 673 C CA . ALA A 1 86 ? 2.986 -6.323 2.830 1.00 93.50 86 ALA A CA 1
ATOM 674 C C . ALA A 1 86 ? 3.301 -7.782 2.474 1.00 93.50 86 ALA A C 1
ATOM 676 O O . ALA A 1 86 ? 3.294 -8.647 3.348 1.00 93.50 86 ALA A O 1
ATOM 677 N N . TRP A 1 87 ? 3.697 -8.055 1.228 1.00 94.81 87 TRP A N 1
ATOM 678 C CA . TRP A 1 87 ? 4.086 -9.405 0.824 1.00 94.81 87 TRP A CA 1
ATOM 679 C C . TRP A 1 87 ? 5.379 -9.903 1.458 1.00 94.81 87 TRP A C 1
ATOM 681 O O . TRP A 1 87 ? 5.477 -11.080 1.810 1.00 94.81 87 TRP A O 1
ATOM 691 N N . ASN A 1 88 ? 6.352 -9.022 1.673 1.00 91.56 88 ASN A N 1
ATOM 692 C CA . ASN A 1 88 ? 7.578 -9.379 2.375 1.00 91.56 88 ASN A CA 1
ATOM 693 C C . ASN A 1 88 ? 7.313 -9.743 3.844 1.00 91.56 88 ASN A C 1
ATOM 695 O O . ASN A 1 88 ? 7.788 -10.779 4.315 1.00 91.56 88 ASN A O 1
ATOM 699 N N . LEU A 1 89 ? 6.482 -8.949 4.525 1.00 89.50 89 LEU A N 1
ATOM 700 C CA . LEU A 1 89 ? 6.037 -9.198 5.898 1.00 89.50 89 LEU A CA 1
ATOM 701 C C . LEU A 1 89 ? 5.153 -10.449 6.009 1.00 89.50 89 LEU A C 1
ATOM 703 O O . LEU A 1 89 ? 5.225 -11.157 7.011 1.00 89.50 89 LEU A O 1
ATOM 707 N N . ALA A 1 90 ? 4.361 -10.754 4.978 1.00 92.69 90 ALA A N 1
ATOM 708 C CA . ALA A 1 90 ? 3.580 -11.987 4.881 1.00 92.69 90 ALA A CA 1
ATOM 709 C C . ALA A 1 90 ? 4.431 -13.231 4.562 1.00 92.69 90 ALA A C 1
ATOM 711 O O . ALA A 1 90 ? 3.956 -14.353 4.716 1.00 92.69 90 ALA A O 1
ATOM 712 N N . GLY A 1 91 ? 5.670 -13.052 4.093 1.00 91.44 91 GLY A N 1
ATOM 713 C CA . GLY A 1 91 ? 6.514 -14.148 3.618 1.00 91.44 91 GLY A CA 1
ATOM 714 C C . GLY A 1 91 ? 6.107 -14.727 2.259 1.00 91.44 91 GLY A C 1
ATOM 715 O O . GLY A 1 91 ? 6.594 -15.792 1.878 1.00 91.44 91 GLY A O 1
ATOM 716 N N . ASP A 1 92 ? 5.244 -14.040 1.506 1.00 94.62 92 ASP A N 1
ATOM 717 C CA . ASP A 1 92 ? 4.726 -14.531 0.229 1.00 94.62 92 ASP A CA 1
ATOM 718 C C . ASP A 1 92 ? 5.671 -14.184 -0.929 1.00 94.62 92 ASP A C 1
ATOM 720 O O . ASP A 1 92 ? 5.601 -13.139 -1.581 1.00 94.62 92 ASP A O 1
ATOM 724 N N . ARG A 1 93 ? 6.588 -15.110 -1.201 1.00 92.31 93 ARG A N 1
ATOM 725 C CA . ARG A 1 93 ? 7.588 -14.978 -2.266 1.00 92.31 93 ARG A CA 1
ATOM 726 C C . ARG A 1 93 ? 6.990 -15.036 -3.664 1.00 92.31 93 ARG A C 1
ATOM 728 O O . ARG A 1 93 ? 7.576 -14.484 -4.594 1.00 92.31 93 ARG A O 1
ATOM 735 N N . GLU A 1 94 ? 5.861 -15.713 -3.837 1.00 95.38 94 GLU A N 1
ATOM 736 C CA . GLU A 1 94 ? 5.192 -15.776 -5.131 1.00 95.38 94 GLU A CA 1
ATOM 737 C C . GLU A 1 94 ? 4.549 -14.433 -5.466 1.00 95.38 94 GLU A C 1
ATOM 739 O O . GLU A 1 94 ? 4.733 -13.923 -6.574 1.00 95.38 94 GLU A O 1
ATOM 744 N N . ALA A 1 95 ? 3.892 -13.812 -4.486 1.00 95.94 95 ALA A N 1
ATOM 745 C CA . ALA A 1 95 ? 3.331 -12.478 -4.626 1.00 95.94 95 ALA A CA 1
ATOM 746 C C . ALA A 1 95 ? 4.404 -11.412 -4.896 1.00 95.94 95 ALA A C 1
ATOM 748 O O . ALA A 1 95 ? 4.229 -10.579 -5.785 1.00 95.94 95 ALA A O 1
ATOM 749 N N . ILE A 1 96 ? 5.562 -11.487 -4.230 1.00 95.25 96 ILE A N 1
ATOM 750 C CA . ILE A 1 96 ? 6.697 -10.591 -4.516 1.00 95.25 96 ILE A CA 1
ATOM 751 C C . ILE A 1 96 ? 7.186 -10.752 -5.960 1.00 95.25 96 ILE A C 1
ATOM 753 O O . ILE A 1 96 ? 7.375 -9.754 -6.659 1.00 95.25 96 ILE A O 1
ATOM 757 N N . ARG A 1 97 ? 7.359 -11.994 -6.442 1.00 95.69 97 ARG A N 1
ATOM 758 C CA . ARG A 1 97 ? 7.749 -12.242 -7.842 1.00 95.69 97 ARG A CA 1
ATOM 759 C C . ARG A 1 97 ? 6.723 -11.673 -8.817 1.00 95.69 97 ARG A C 1
ATOM 761 O O . ARG A 1 97 ? 7.116 -11.064 -9.807 1.00 95.69 97 ARG A O 1
ATOM 768 N N . ARG A 1 98 ? 5.428 -11.830 -8.530 1.00 96.25 98 ARG A N 1
ATOM 769 C CA . ARG A 1 98 ? 4.343 -11.277 -9.351 1.00 96.25 98 ARG A CA 1
ATOM 770 C C . ARG A 1 98 ? 4.390 -9.749 -9.405 1.00 96.25 98 ARG A C 1
ATOM 772 O O . ARG A 1 98 ? 4.301 -9.189 -10.495 1.00 96.25 98 ARG A O 1
ATOM 779 N N . ILE A 1 99 ? 4.575 -9.079 -8.267 1.00 96.44 99 ILE A N 1
ATOM 780 C CA . ILE A 1 99 ? 4.724 -7.616 -8.215 1.00 96.44 99 ILE A CA 1
ATOM 781 C C . ILE A 1 99 ? 5.952 -7.158 -9.003 1.00 96.44 99 ILE A C 1
ATOM 783 O O . ILE A 1 99 ? 5.847 -6.215 -9.786 1.00 96.44 99 ILE A O 1
ATOM 787 N N . ASN A 1 100 ? 7.088 -7.848 -8.869 1.00 96.12 100 ASN A N 1
ATOM 788 C CA . ASN A 1 100 ? 8.295 -7.533 -9.634 1.00 96.12 100 ASN A CA 1
ATOM 789 C C . ASN A 1 100 ? 8.075 -7.683 -11.147 1.00 96.12 100 ASN A C 1
ATOM 791 O O . ASN A 1 100 ? 8.422 -6.797 -11.923 1.00 96.12 100 ASN A O 1
ATOM 795 N N . GLN A 1 101 ? 7.431 -8.772 -11.573 1.00 96.12 101 GLN A N 1
ATOM 796 C CA . GLN A 1 101 ? 7.111 -9.002 -12.984 1.00 96.12 101 GLN A CA 1
ATOM 797 C C . GLN A 1 101 ? 6.186 -7.922 -13.559 1.00 96.12 101 GLN A C 1
ATOM 799 O O . GLN A 1 101 ? 6.400 -7.486 -14.686 1.00 96.12 101 GLN A O 1
ATOM 804 N N . ARG A 1 102 ? 5.181 -7.487 -12.792 1.00 96.81 102 ARG A N 1
ATOM 805 C CA . ARG A 1 102 ? 4.195 -6.488 -13.227 1.00 96.81 102 ARG A CA 1
ATOM 806 C C . ARG A 1 102 ? 4.758 -5.069 -13.255 1.00 96.81 102 ARG A C 1
ATOM 808 O O . ARG A 1 102 ? 4.619 -4.384 -14.257 1.00 96.81 102 ARG A O 1
ATOM 815 N N . TYR A 1 103 ? 5.401 -4.639 -12.173 1.00 97.19 103 TYR A N 1
ATOM 816 C CA . TYR A 1 103 ? 5.765 -3.232 -11.972 1.00 97.19 103 TYR A CA 1
ATOM 817 C C . TYR A 1 103 ? 7.258 -2.941 -12.110 1.00 97.19 103 TYR A C 1
ATOM 819 O O . TYR A 1 103 ? 7.640 -1.775 -12.159 1.00 97.19 103 TYR A O 1
ATOM 827 N N . GLY A 1 104 ? 8.123 -3.954 -12.212 1.00 96.06 104 GLY A N 1
ATOM 828 C CA . GLY A 1 104 ? 9.572 -3.750 -12.222 1.00 96.06 104 GLY A CA 1
ATOM 829 C C . GLY A 1 104 ? 10.054 -2.856 -13.362 1.00 96.06 104 GLY A C 1
ATOM 830 O O . GLY A 1 104 ? 10.918 -2.009 -13.157 1.00 96.06 104 GLY A O 1
ATOM 831 N N . ALA A 1 105 ? 9.469 -2.968 -14.558 1.00 95.00 105 ALA A N 1
ATOM 832 C CA . ALA A 1 105 ? 9.832 -2.091 -15.671 1.00 95.00 105 ALA A CA 1
ATOM 833 C C . ALA A 1 105 ? 9.498 -0.617 -15.394 1.00 95.00 105 ALA A C 1
ATOM 835 O O . ALA A 1 105 ? 10.345 0.245 -15.627 1.00 95.00 105 ALA A O 1
ATOM 836 N N . GLN A 1 106 ? 8.306 -0.348 -14.859 1.00 95.56 106 GLN A N 1
ATOM 837 C CA . GLN A 1 106 ? 7.837 1.004 -14.565 1.00 95.56 106 GLN A CA 1
ATOM 838 C C . GLN A 1 106 ? 8.539 1.605 -13.343 1.00 95.56 106 GLN A C 1
ATOM 840 O O . GLN A 1 106 ? 8.907 2.771 -13.375 1.00 95.56 106 GLN A O 1
ATOM 845 N N . MET A 1 107 ? 8.787 0.817 -12.292 1.00 96.50 107 MET A N 1
ATOM 846 C CA . MET A 1 107 ? 9.458 1.279 -11.069 1.00 96.50 107 MET A CA 1
ATOM 847 C C . MET A 1 107 ? 10.946 1.573 -11.279 1.00 96.50 107 MET A C 1
ATOM 849 O O . MET A 1 107 ? 11.481 2.471 -10.638 1.00 96.50 107 MET A O 1
ATOM 853 N N . ARG A 1 108 ? 11.627 0.873 -12.199 1.00 95.06 108 ARG A N 1
ATOM 854 C CA . ARG A 1 108 ? 13.062 1.095 -12.473 1.00 95.06 108 ARG A CA 1
ATOM 855 C C . ARG A 1 108 ? 13.403 2.506 -12.949 1.00 95.06 108 ARG A C 1
ATOM 857 O O . ARG A 1 108 ? 14.548 2.921 -12.809 1.00 95.06 108 ARG A O 1
ATOM 864 N N . VAL A 1 109 ? 12.448 3.216 -13.548 1.00 93.94 109 VAL A N 1
ATOM 865 C CA . VAL A 1 109 ? 12.658 4.581 -14.053 1.00 93.94 109 VAL A CA 1
ATOM 866 C C . VAL A 1 109 ? 12.219 5.659 -13.060 1.00 93.94 109 VAL A C 1
ATOM 868 O O . VAL A 1 109 ? 12.278 6.842 -13.389 1.00 93.94 109 VAL A O 1
ATOM 871 N N . THR A 1 110 ? 11.782 5.280 -11.855 1.00 92.94 110 THR A N 1
ATOM 872 C CA . THR A 1 110 ? 11.323 6.227 -10.834 1.00 92.94 110 THR A CA 1
ATOM 873 C C . THR A 1 110 ? 12.384 6.488 -9.768 1.00 92.94 110 THR A C 1
ATOM 875 O O . THR A 1 110 ? 13.378 5.771 -9.647 1.00 92.94 110 THR A O 1
ATOM 878 N N . SER A 1 111 ? 12.158 7.509 -8.940 1.00 89.62 111 SER A N 1
ATOM 879 C CA . SER A 1 111 ? 12.984 7.793 -7.757 1.00 89.62 111 SER A CA 1
ATOM 880 C C . SER A 1 111 ? 12.982 6.650 -6.732 1.00 89.62 111 SER A C 1
ATOM 882 O O . SER A 1 111 ? 13.910 6.535 -5.932 1.00 89.62 111 SER A O 1
ATOM 884 N N . GLN A 1 112 ? 11.973 5.779 -6.787 1.00 87.75 112 GLN A N 1
ATOM 885 C CA . GLN A 1 112 ? 11.754 4.681 -5.851 1.00 87.75 112 GLN A CA 1
ATOM 886 C C . GLN A 1 112 ? 12.366 3.345 -6.314 1.00 87.75 112 GLN A C 1
ATOM 888 O O . GLN A 1 112 ? 12.247 2.347 -5.597 1.00 87.75 112 GLN A O 1
ATOM 893 N N . ALA A 1 113 ? 13.046 3.316 -7.469 1.00 91.19 113 ALA A N 1
ATOM 894 C CA . ALA A 1 113 ? 13.644 2.118 -8.067 1.00 91.19 113 ALA A CA 1
ATOM 895 C C . ALA A 1 113 ? 14.480 1.297 -7.070 1.00 91.19 113 ALA A C 1
ATOM 897 O O . ALA A 1 113 ? 14.227 0.113 -6.863 1.00 91.19 113 ALA A O 1
ATOM 898 N N . SER A 1 114 ? 15.422 1.940 -6.374 1.00 89.31 114 SER A N 1
ATOM 899 C CA . SER A 1 114 ? 16.314 1.260 -5.425 1.00 89.31 114 SER A CA 1
ATOM 900 C C . SER A 1 114 ? 15.564 0.611 -4.258 1.00 89.31 114 SER A C 1
ATOM 902 O O . SER A 1 114 ? 15.939 -0.467 -3.801 1.00 89.31 114 SER A O 1
ATOM 904 N N . ALA A 1 115 ? 14.505 1.256 -3.758 1.00 88.38 115 ALA A N 1
ATOM 905 C CA . ALA A 1 115 ? 13.693 0.701 -2.676 1.00 88.38 115 ALA A CA 1
ATOM 906 C C . ALA A 1 115 ? 12.895 -0.518 -3.160 1.00 88.38 115 ALA A C 1
ATOM 908 O O . ALA A 1 115 ? 12.830 -1.535 -2.468 1.00 88.38 115 ALA A O 1
ATOM 909 N N . PHE A 1 116 ? 12.334 -0.430 -4.367 1.00 93.12 116 PHE A N 1
ATOM 910 C CA . PHE A 1 116 ? 11.606 -1.526 -4.994 1.00 93.12 116 PHE A CA 1
ATOM 911 C C . PHE A 1 116 ? 12.503 -2.743 -5.252 1.00 93.12 116 PHE A C 1
ATOM 913 O O . PHE A 1 116 ? 12.126 -3.867 -4.913 1.00 93.12 116 PHE A O 1
ATOM 920 N N . ASP A 1 117 ? 13.710 -2.528 -5.774 1.00 91.62 117 ASP A N 1
ATOM 921 C CA . ASP A 1 117 ? 14.682 -3.595 -6.030 1.00 91.62 117 ASP A CA 1
ATOM 922 C C . ASP A 1 117 ? 15.066 -4.330 -4.739 1.00 91.62 117 ASP A C 1
ATOM 924 O O . ASP A 1 117 ? 15.115 -5.560 -4.708 1.00 91.62 117 ASP A O 1
ATOM 928 N N . VAL A 1 118 ? 15.272 -3.605 -3.634 1.00 89.19 118 VAL A N 1
ATOM 929 C CA . VAL A 1 118 ? 15.539 -4.224 -2.325 1.00 89.19 118 VAL A CA 1
ATOM 930 C C . VAL A 1 118 ? 14.346 -5.057 -1.854 1.00 89.19 118 VAL A C 1
ATOM 932 O O . VAL A 1 118 ? 14.527 -6.182 -1.393 1.00 89.19 118 VAL A O 1
ATOM 935 N N . LEU A 1 119 ? 13.122 -4.548 -1.977 1.00 89.56 119 LEU A N 1
ATOM 936 C CA . LEU A 1 119 ? 11.924 -5.258 -1.515 1.00 89.56 119 LEU A CA 1
ATOM 937 C C . LEU A 1 119 ? 11.605 -6.509 -2.334 1.00 89.56 119 LEU A C 1
ATOM 939 O O . LEU A 1 119 ? 11.074 -7.479 -1.787 1.00 89.56 119 LEU A O 1
ATOM 943 N N . THR A 1 120 ? 11.931 -6.482 -3.625 1.00 91.81 120 THR A N 1
ATOM 944 C CA . THR A 1 120 ? 11.635 -7.564 -4.569 1.00 91.81 120 THR A CA 1
ATOM 945 C C . THR A 1 120 ? 12.794 -8.524 -4.808 1.00 91.81 120 THR A C 1
ATOM 947 O O . THR A 1 120 ? 12.609 -9.562 -5.448 1.00 91.81 120 THR A O 1
ATOM 950 N N . SER A 1 121 ? 13.973 -8.215 -4.266 1.00 87.56 121 SER A N 1
ATOM 951 C CA . SER A 1 121 ? 15.155 -9.062 -4.356 1.00 87.56 121 SER A CA 1
ATOM 952 C C . SER A 1 121 ? 14.920 -10.441 -3.748 1.00 87.56 121 SER A C 1
ATOM 954 O O . SER A 1 121 ? 14.408 -10.596 -2.633 1.00 87.56 121 SER A O 1
ATOM 956 N N . GLU A 1 122 ? 15.404 -11.467 -4.450 1.00 77.00 122 GLU A N 1
ATOM 957 C CA . GLU A 1 122 ? 15.382 -12.833 -3.938 1.00 77.00 122 GLU A CA 1
ATOM 958 C C . GLU A 1 122 ? 16.274 -13.019 -2.698 1.00 77.00 122 GLU A C 1
ATOM 960 O O . GLU A 1 122 ? 16.088 -13.961 -1.930 1.00 77.00 122 GLU A O 1
ATOM 965 N N . LEU A 1 123 ? 17.208 -12.103 -2.449 1.00 74.31 123 LEU A N 1
ATOM 966 C CA . LEU A 1 123 ? 18.097 -12.160 -1.289 1.00 74.31 123 LEU A CA 1
ATOM 967 C C . LEU A 1 123 ? 17.463 -11.576 -0.022 1.00 74.31 123 LEU A C 1
ATOM 969 O O . LEU A 1 123 ? 17.968 -11.807 1.076 1.00 74.31 123 LEU A O 1
ATOM 973 N N . THR A 1 124 ? 16.365 -10.832 -0.150 1.00 72.81 124 THR A N 1
ATOM 974 C CA . THR A 1 124 ? 15.691 -10.234 1.003 1.00 72.81 124 THR A CA 1
ATOM 975 C C . THR A 1 124 ? 14.955 -11.320 1.771 1.00 72.81 124 THR A C 1
ATOM 977 O O . THR A 1 124 ? 14.044 -11.956 1.240 1.00 72.81 124 THR A O 1
ATOM 980 N N . VAL A 1 125 ? 15.363 -11.548 3.017 1.00 71.00 125 VAL A N 1
ATOM 981 C CA . VAL A 1 125 ? 14.743 -12.533 3.910 1.00 71.00 125 VAL A CA 1
ATOM 982 C C . VAL A 1 125 ? 13.505 -11.913 4.554 1.00 71.00 125 VAL A C 1
ATOM 984 O O . VAL A 1 125 ? 13.545 -10.778 5.026 1.00 71.00 125 VAL A O 1
ATOM 987 N N . SER A 1 126 ? 12.401 -12.657 4.584 1.00 65.50 126 SER A N 1
ATOM 988 C CA . SER A 1 126 ? 11.175 -12.238 5.265 1.00 65.50 126 SER A CA 1
ATOM 989 C C . SER A 1 126 ? 11.449 -11.955 6.742 1.00 65.50 126 SER A C 1
ATOM 991 O O . SER A 1 126 ? 12.014 -12.793 7.444 1.00 65.50 126 SER A O 1
ATOM 993 N N . GLY A 1 127 ? 11.068 -10.763 7.203 1.00 62.47 127 GLY A N 1
ATOM 994 C CA . GLY A 1 127 ? 11.371 -10.296 8.560 1.00 62.47 127 GLY A CA 1
ATOM 995 C C . GLY A 1 127 ? 12.738 -9.617 8.729 1.00 62.47 127 GLY A C 1
ATOM 996 O O . GLY A 1 127 ? 13.123 -9.346 9.865 1.00 62.47 127 GLY A O 1
ATOM 997 N N . ASP A 1 128 ? 13.465 -9.310 7.643 1.00 73.25 128 ASP A N 1
ATOM 998 C CA . ASP A 1 128 ? 14.639 -8.424 7.696 1.00 73.25 128 ASP A CA 1
ATOM 999 C C . ASP A 1 128 ? 14.231 -7.060 8.294 1.00 73.25 128 ASP A C 1
ATOM 1001 O O . ASP A 1 128 ? 13.243 -6.443 7.881 1.00 73.25 128 ASP A O 1
ATOM 1005 N N . ALA A 1 129 ? 15.006 -6.573 9.268 1.00 74.38 129 ALA A N 1
ATOM 1006 C CA . ALA A 1 129 ? 14.794 -5.282 9.919 1.00 74.38 129 ALA A CA 1
ATOM 1007 C C . ALA A 1 129 ? 14.685 -4.127 8.907 1.00 74.38 129 ALA A C 1
ATOM 1009 O O . ALA A 1 129 ? 13.897 -3.205 9.112 1.00 74.38 129 ALA A O 1
ATOM 1010 N N . ARG A 1 130 ? 15.392 -4.217 7.770 1.00 71.81 130 ARG A N 1
ATOM 1011 C CA . ARG A 1 130 ? 15.312 -3.229 6.682 1.00 71.81 130 ARG A CA 1
ATOM 1012 C C . ARG A 1 130 ? 13.903 -3.088 6.108 1.00 71.81 130 ARG A C 1
ATOM 1014 O O . ARG A 1 130 ? 13.487 -1.982 5.775 1.00 71.81 130 ARG A O 1
ATOM 1021 N N . VAL A 1 131 ? 13.167 -4.195 6.004 1.00 73.94 131 VAL A N 1
ATOM 1022 C CA . VAL A 1 131 ? 11.783 -4.211 5.507 1.00 73.94 131 VAL A CA 1
ATOM 1023 C C . VAL A 1 131 ? 10.865 -3.551 6.529 1.00 73.94 131 VAL A C 1
ATOM 1025 O O . VAL A 1 131 ? 10.043 -2.716 6.162 1.00 73.94 131 VAL A O 1
ATOM 1028 N N . GLY A 1 132 ? 11.049 -3.868 7.814 1.00 72.94 132 GLY A N 1
ATOM 1029 C CA . GLY A 1 132 ? 10.297 -3.243 8.904 1.00 72.94 132 GLY A CA 1
ATOM 1030 C C . GLY A 1 132 ? 10.530 -1.731 9.011 1.00 72.94 132 GLY A C 1
ATOM 1031 O O . GLY A 1 132 ? 9.585 -0.975 9.235 1.00 72.94 132 GLY A O 1
ATOM 1032 N N . ASP A 1 133 ? 11.764 -1.269 8.811 1.00 76.75 133 ASP A N 1
ATOM 1033 C CA . ASP A 1 133 ? 12.093 0.159 8.837 1.00 76.75 133 ASP A CA 1
ATOM 1034 C C . ASP A 1 133 ? 11.535 0.912 7.625 1.00 76.75 133 ASP A C 1
ATOM 1036 O O . ASP A 1 133 ? 11.049 2.035 7.771 1.00 76.75 133 ASP A O 1
ATOM 1040 N N . LEU A 1 134 ? 11.551 0.293 6.441 1.00 71.50 134 LEU A N 1
ATOM 1041 C CA . LEU A 1 134 ? 10.943 0.868 5.243 1.00 71.50 134 LEU A CA 1
ATOM 1042 C C . LEU A 1 134 ? 9.414 0.936 5.363 1.00 71.50 134 LEU A C 1
ATOM 1044 O O . LEU A 1 134 ? 8.826 1.964 5.033 1.00 71.50 134 LEU A O 1
ATOM 1048 N N . ALA A 1 135 ? 8.787 -0.110 5.911 1.00 71.31 135 ALA A N 1
ATOM 1049 C CA . ALA A 1 135 ? 7.358 -0.132 6.221 1.00 71.31 135 ALA A CA 1
ATOM 1050 C C . ALA A 1 135 ? 6.952 1.038 7.123 1.00 71.31 135 ALA A C 1
ATOM 1052 O O . ALA A 1 135 ? 5.967 1.718 6.849 1.00 71.31 135 ALA A O 1
ATOM 1053 N N . ARG A 1 136 ? 7.741 1.299 8.175 1.00 72.88 136 ARG A N 1
ATOM 1054 C CA . ARG A 1 136 ? 7.486 2.394 9.118 1.00 72.88 136 ARG A CA 1
ATOM 1055 C C . ARG A 1 136 ? 7.586 3.761 8.443 1.00 72.88 136 ARG A C 1
ATOM 1057 O O . ARG A 1 136 ? 6.680 4.566 8.589 1.00 72.88 136 ARG A O 1
ATOM 1064 N N . ARG A 1 137 ? 8.630 3.987 7.639 1.00 72.50 137 ARG A N 1
ATOM 1065 C CA . ARG A 1 137 ? 8.807 5.251 6.900 1.00 72.50 137 ARG A CA 1
ATOM 1066 C C . ARG A 1 137 ? 7.663 5.538 5.933 1.00 72.50 137 ARG A C 1
ATOM 1068 O O . ARG A 1 137 ? 7.275 6.689 5.795 1.00 72.50 137 ARG A O 1
ATOM 1075 N N . ILE A 1 138 ? 7.149 4.516 5.251 1.00 68.00 138 ILE A N 1
ATOM 1076 C CA . ILE A 1 138 ? 6.031 4.695 4.319 1.00 68.00 138 ILE A CA 1
ATOM 1077 C C . ILE A 1 138 ? 4.727 4.956 5.076 1.00 68.00 138 ILE A C 1
ATOM 1079 O O . ILE A 1 138 ? 4.023 5.894 4.726 1.00 68.00 138 ILE A O 1
ATOM 1083 N N . ALA A 1 139 ? 4.465 4.228 6.166 1.00 67.00 139 ALA A N 1
ATOM 1084 C CA . ALA A 1 139 ? 3.311 4.501 7.023 1.00 67.00 139 ALA A CA 1
ATOM 1085 C C . ALA A 1 139 ? 3.318 5.941 7.584 1.00 67.00 139 ALA A C 1
ATOM 1087 O O . ALA A 1 139 ? 2.267 6.580 7.670 1.00 67.00 139 ALA A O 1
ATOM 1088 N N . ASP A 1 140 ? 4.498 6.479 7.913 1.00 66.44 140 ASP A N 1
ATOM 1089 C CA . ASP A 1 140 ? 4.653 7.872 8.347 1.00 66.44 140 ASP A CA 1
ATOM 1090 C C . ASP A 1 140 ? 4.310 8.871 7.218 1.00 66.44 140 ASP A C 1
ATOM 1092 O O . ASP A 1 140 ? 3.667 9.891 7.476 1.00 66.44 140 ASP A O 1
ATOM 1096 N N . ILE A 1 141 ? 4.691 8.573 5.966 1.00 62.81 141 ILE A N 1
ATOM 1097 C CA . ILE A 1 141 ? 4.365 9.393 4.781 1.00 62.81 141 ILE A CA 1
ATOM 1098 C C . ILE A 1 141 ? 2.861 9.361 4.492 1.00 62.81 141 ILE A C 1
ATOM 1100 O O . ILE A 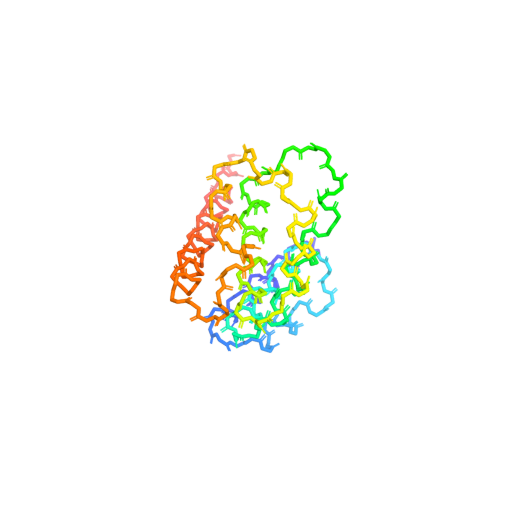1 141 ? 2.252 10.418 4.351 1.00 62.81 141 ILE A O 1
ATOM 1104 N N . ASP A 1 142 ? 2.242 8.178 4.472 1.00 62.38 142 ASP A N 1
ATOM 1105 C CA . ASP A 1 142 ? 0.799 8.037 4.236 1.00 62.38 142 ASP A CA 1
ATOM 1106 C C . ASP A 1 142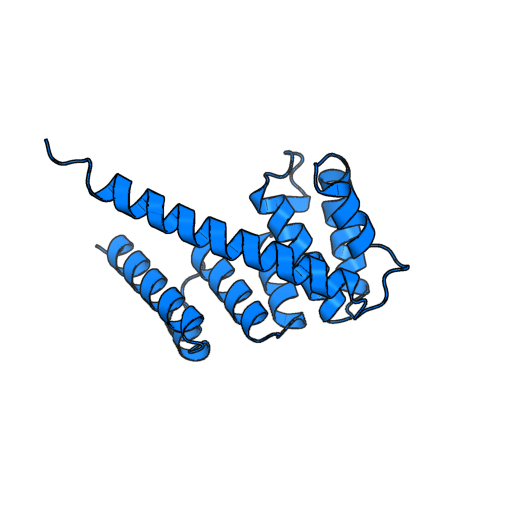 ? -0.026 8.813 5.271 1.00 62.38 142 ASP A C 1
ATOM 1108 O O . ASP A 1 142 ? -1.005 9.486 4.938 1.00 62.38 142 ASP A O 1
ATOM 1112 N N . THR A 1 143 ? 0.387 8.755 6.540 1.00 60.28 143 THR A N 1
ATOM 1113 C CA . THR A 1 143 ? -0.271 9.481 7.634 1.00 60.28 143 THR A CA 1
ATOM 1114 C C . THR A 1 143 ? -0.167 10.996 7.436 1.00 60.28 143 THR A C 1
ATOM 1116 O O . THR A 1 143 ? -1.133 11.727 7.685 1.00 60.28 143 THR A O 1
ATOM 1119 N N . LEU A 1 144 ? 0.989 11.474 6.964 1.00 50.62 144 LEU A N 1
ATOM 1120 C CA . LEU A 1 144 ? 1.225 12.884 6.678 1.00 50.62 144 LEU A CA 1
ATOM 1121 C C . LEU A 1 144 ? 0.409 13.366 5.473 1.00 50.62 144 LEU A C 1
ATOM 1123 O O . LEU A 1 144 ? -0.260 14.393 5.580 1.00 50.62 144 LEU A O 1
ATOM 1127 N N . ASP A 1 145 ? 0.395 12.626 4.367 1.00 56.72 145 ASP A N 1
ATOM 1128 C CA . ASP A 1 145 ? -0.390 12.979 3.179 1.00 56.72 145 ASP A CA 1
ATOM 1129 C C . ASP A 1 145 ? -1.891 12.960 3.473 1.00 56.72 145 ASP A C 1
ATOM 1131 O O . ASP A 1 145 ? -2.610 13.893 3.109 1.00 56.72 145 ASP A O 1
ATOM 1135 N N . ALA A 1 146 ? -2.372 11.964 4.223 1.00 58.81 146 ALA A N 1
ATOM 1136 C CA . ALA A 1 146 ? -3.754 11.924 4.689 1.00 58.81 146 ALA A CA 1
ATOM 1137 C C . ALA A 1 146 ? -4.088 13.128 5.589 1.00 58.81 146 ALA A C 1
ATOM 1139 O O . ALA A 1 146 ? -5.183 13.693 5.511 1.00 58.81 146 ALA A O 1
ATOM 1140 N N . PHE A 1 147 ? -3.158 13.562 6.446 1.00 55.94 147 PHE A N 1
ATOM 1141 C CA . PHE A 1 147 ? -3.311 14.785 7.236 1.00 55.94 147 PHE A CA 1
ATOM 1142 C C . PHE A 1 147 ? -3.342 16.048 6.361 1.00 55.94 147 PHE A C 1
ATOM 1144 O O . PHE A 1 147 ? -4.228 16.885 6.541 1.00 55.94 147 PHE A O 1
ATOM 1151 N N . MET A 1 148 ? -2.440 16.169 5.388 1.00 58.78 148 MET A N 1
ATOM 1152 C CA . MET A 1 148 ? -2.336 17.334 4.505 1.00 58.78 148 MET A CA 1
ATOM 1153 C C . MET A 1 148 ? -3.523 17.446 3.541 1.00 58.78 148 MET A C 1
ATOM 1155 O O . MET A 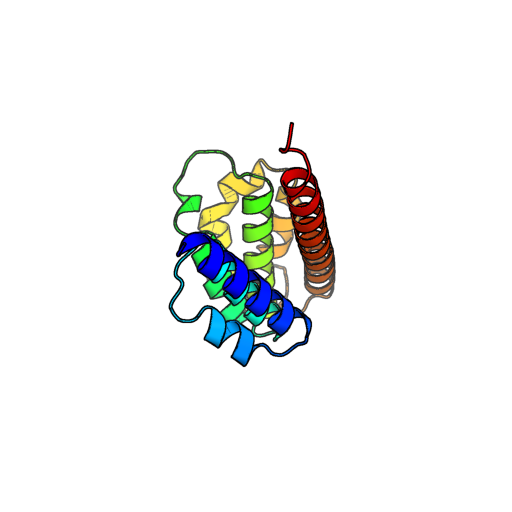1 148 ? -4.048 18.544 3.368 1.00 58.78 148 MET A O 1
ATOM 1159 N N . GLN A 1 149 ? -4.022 16.333 2.990 1.00 60.34 149 GLN A N 1
ATOM 1160 C CA . GLN A 1 149 ? -5.259 16.316 2.198 1.00 60.34 149 GLN A CA 1
ATOM 1161 C C . GLN A 1 149 ? -6.468 16.760 3.030 1.00 60.34 149 GLN A C 1
ATOM 1163 O O . GLN A 1 149 ? -7.274 17.568 2.565 1.00 60.34 149 GLN A O 1
ATOM 1168 N N . ARG A 1 150 ? -6.584 16.297 4.286 1.00 57.97 150 ARG A N 1
ATOM 1169 C CA . ARG A 1 150 ? -7.627 16.775 5.216 1.00 57.97 150 ARG A CA 1
ATOM 1170 C C . ARG A 1 150 ? -7.494 18.266 5.511 1.00 57.97 150 ARG A C 1
ATOM 1172 O O . ARG A 1 150 ? -8.508 18.953 5.622 1.00 57.97 150 ARG A O 1
ATOM 1179 N N . TYR A 1 151 ? -6.265 18.761 5.646 1.00 61.50 151 TYR A N 1
ATOM 1180 C CA . TYR A 1 151 ? -6.000 20.179 5.861 1.00 61.50 151 TYR A CA 1
ATOM 1181 C C . TYR A 1 151 ? -6.440 21.004 4.646 1.00 61.50 151 TYR A C 1
ATOM 1183 O O . TYR A 1 151 ? -7.248 21.911 4.803 1.00 61.50 151 TYR A O 1
ATOM 1191 N N . GLN A 1 152 ? -6.005 20.648 3.435 1.00 62.03 152 GLN A N 1
ATOM 1192 C CA . GLN A 1 152 ? -6.362 21.360 2.200 1.00 62.03 152 GLN A CA 1
ATOM 1193 C C . GLN A 1 152 ? -7.879 21.372 1.959 1.00 62.03 152 GLN A C 1
ATOM 1195 O O . GLN A 1 152 ? -8.461 22.445 1.802 1.00 62.03 152 GLN A O 1
ATOM 1200 N N . SER A 1 153 ? -8.537 20.218 2.106 1.00 61.53 153 SER A N 1
ATOM 1201 C CA . SER A 1 153 ? -9.997 20.094 1.959 1.00 61.53 153 SER A CA 1
ATOM 1202 C C . SER A 1 153 ? -10.774 20.998 2.931 1.00 61.53 153 SER A C 1
ATOM 1204 O O . SER A 1 153 ? -11.851 21.496 2.610 1.00 61.53 153 SER A O 1
ATOM 1206 N N . ARG A 1 154 ? -10.235 21.248 4.135 1.00 56.31 154 ARG A N 1
ATOM 1207 C CA . ARG A 1 154 ? -10.862 22.127 5.137 1.00 56.31 154 ARG A CA 1
ATOM 1208 C C . ARG A 1 154 ? -10.739 23.614 4.791 1.00 56.31 154 ARG A C 1
ATOM 1210 O O . ARG A 1 154 ? -11.590 24.386 5.223 1.00 56.31 154 ARG A O 1
ATOM 1217 N N . PHE A 1 155 ? -9.708 24.022 4.052 1.00 56.31 155 PHE A N 1
ATOM 1218 C CA . PHE A 1 155 ? -9.523 25.421 3.644 1.00 56.31 155 PHE A CA 1
ATOM 1219 C C . PHE A 1 155 ? -10.234 25.750 2.329 1.00 56.31 155 PHE A C 1
ATOM 1221 O O . PHE A 1 155 ? -10.742 26.860 2.185 1.00 56.31 155 PHE A O 1
ATOM 1228 N N . GLU A 1 156 ? -10.360 24.790 1.415 1.00 58.81 156 GLU A N 1
ATOM 1229 C CA . GLU A 1 156 ? -11.114 24.982 0.168 1.00 58.81 156 GLU A CA 1
ATOM 1230 C C . GLU A 1 156 ? -12.634 25.073 0.404 1.00 58.81 156 GLU A C 1
ATOM 1232 O O . GLU A 1 156 ? -13.327 25.776 -0.327 1.00 58.81 156 GLU A O 1
ATOM 1237 N N . GLY A 1 157 ? -13.154 24.475 1.485 1.00 54.03 157 GLY A N 1
ATOM 1238 C CA . GLY A 1 157 ? -14.566 24.582 1.880 1.00 54.03 157 GLY A CA 1
ATOM 1239 C C . GLY A 1 157 ? -14.985 25.898 2.559 1.00 54.03 157 GLY A C 1
ATOM 1240 O O . GLY A 1 157 ? -16.163 26.059 2.861 1.00 54.03 157 GLY A O 1
ATOM 1241 N N . VAL A 1 158 ? -14.059 26.832 2.828 1.00 50.94 158 VAL A N 1
ATOM 1242 C CA . VAL A 1 158 ? -14.340 28.101 3.550 1.00 50.94 158 VAL A CA 1
ATOM 1243 C C . VAL A 1 158 ? -14.091 29.345 2.672 1.00 50.94 158 VAL A C 1
ATOM 1245 O O . VAL A 1 158 ? -14.328 30.470 3.099 1.00 50.94 158 VAL A O 1
ATOM 1248 N N . GLY A 1 159 ? -13.646 29.174 1.421 1.00 48.12 159 GLY A N 1
ATOM 1249 C CA . GLY A 1 159 ? -13.277 30.280 0.521 1.00 48.12 159 GLY A CA 1
ATOM 1250 C C . GLY A 1 159 ? -14.338 30.717 -0.498 1.00 48.12 159 GLY A C 1
ATOM 1251 O O . GLY A 1 159 ? -14.023 31.525 -1.367 1.00 48.12 159 GLY A O 1
ATOM 1252 N N . GLY A 1 160 ? -15.557 30.175 -0.438 1.00 47.16 160 GLY A N 1
ATOM 1253 C CA . GLY A 1 160 ? -16.559 30.285 -1.504 1.00 47.16 160 GLY A CA 1
ATOM 1254 C C . GLY A 1 160 ? -17.885 30.922 -1.095 1.00 47.16 160 GLY A C 1
ATOM 1255 O O . GLY A 1 160 ? -18.925 30.443 -1.527 1.00 47.16 160 GLY A O 1
ATOM 1256 N N . GLU A 1 161 ? -17.877 31.970 -0.274 1.00 44.94 161 GLU A N 1
ATOM 1257 C CA . GLU A 1 161 ? -19.048 32.837 -0.100 1.00 44.94 161 GLU A CA 1
ATOM 1258 C C . GLU A 1 161 ? -18.598 34.291 -0.301 1.00 44.94 161 GLU A C 1
ATOM 1260 O O . GLU A 1 161 ? -17.904 34.873 0.532 1.00 44.94 161 GLU A O 1
ATOM 1265 N N . SER A 1 162 ? -18.922 34.847 -1.470 1.00 43.59 162 SER A N 1
ATOM 1266 C CA . SER A 1 162 ? -18.833 36.276 -1.804 1.00 43.59 162 SER A CA 1
ATOM 1267 C C . SER A 1 162 ? -20.185 36.746 -2.310 1.00 43.59 162 SER A C 1
ATOM 1269 O O . SER A 1 162 ? -20.808 35.976 -3.076 1.00 43.59 162 SER A O 1
#